Protein AF-A0A6H0RWH8-F1 (afdb_monomer_lite)

Organism: NCBI:txid117567

Secondary structure (DSSP, 8-state):
-HHHHHHHHHHHHHHHHH-TT-HHHHHHHHHHHHHHSPP--HHHHHHHHHHHHHHHHH-TT-HHHHHHHHHHHHHHHHHT--------

Foldseek 3Di:
DVVVLVVQLVVLVVQCVVPVPPPVSVVSNVVSCVVVPDDQDPVNLVVQLVVLVVVCVVPVPPPVSVVSNVVSVVVVVVVVDPDDPPDD

pLDDT: mean 88.12, std 14.56, range [43.47, 98.19]

Sequence (88 aa):
MTDALTHQIKVACDDLYCAPLDPVAQTNVRHVLLQATPPLDERAHARRIKIACDELHDDPTDLDARRTLLALLDLSAAASRPDLPTRI

Structure (mmCIF, N/CA/C/O backbone):
data_AF-A0A6H0RWH8-F1
#
_entry.id   AF-A0A6H0RWH8-F1
#
loop_
_atom_site.group_PDB
_atom_site.id
_atom_site.type_symbol
_atom_site.label_atom_id
_atom_site.label_alt_id
_atom_site.label_comp_id
_atom_site.label_asym_id
_atom_site.label_entity_id
_atom_site.label_seq_id
_atom_site.pdbx_PDB_ins_code
_atom_site.Cartn_x
_atom_site.Cartn_y
_atom_site.Cartn_z
_atom_site.occupancy
_atom_site.B_iso_or_equiv
_atom_site.auth_seq_id
_atom_site.auth_comp_id
_atom_site.auth_asym_id
_atom_site.auth_atom_id
_atom_site.pdbx_PDB_model_num
ATOM 1 N N . MET A 1 1 ? -4.320 -7.043 27.147 1.00 51.84 1 MET A N 1
ATOM 2 C CA 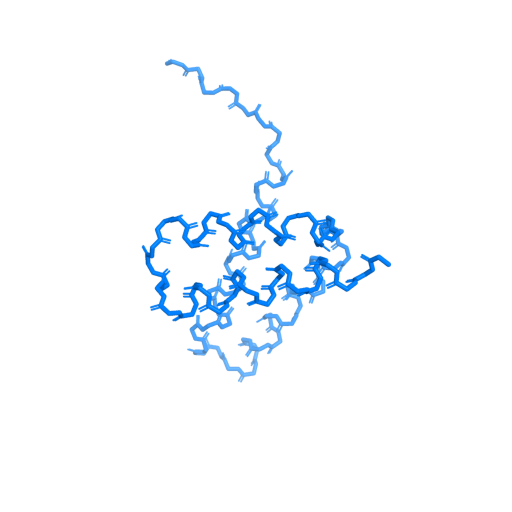. MET A 1 1 ? -5.255 -6.260 26.301 1.00 51.84 1 MET A CA 1
ATOM 3 C C . MET A 1 1 ? -4.856 -6.216 24.819 1.00 51.84 1 MET A C 1
ATOM 5 O O . MET A 1 1 ? -5.628 -5.716 24.020 1.00 51.84 1 MET A O 1
ATOM 9 N N . THR A 1 2 ? -3.712 -6.785 24.423 1.00 60.41 2 THR A N 1
ATOM 10 C CA . THR A 1 2 ? -3.229 -6.883 23.027 1.00 60.41 2 THR A CA 1
ATOM 11 C C . THR A 1 2 ? -4.049 -7.834 22.141 1.00 60.41 2 THR A C 1
ATOM 13 O O . THR A 1 2 ? -4.014 -7.736 20.917 1.00 60.41 2 THR A O 1
ATOM 16 N N . ASP A 1 3 ? -4.803 -8.741 22.760 1.00 78.19 3 ASP A N 1
ATOM 17 C CA . ASP A 1 3 ? -5.520 -9.822 22.079 1.00 78.19 3 ASP A CA 1
ATOM 18 C C . ASP A 1 3 ? -6.753 -9.325 21.300 1.00 78.19 3 ASP A C 1
ATOM 20 O O . ASP A 1 3 ? -6.979 -9.724 20.162 1.00 78.19 3 ASP A O 1
ATOM 24 N N . ALA A 1 4 ? -7.486 -8.350 21.853 1.00 87.44 4 ALA A N 1
ATOM 25 C CA . ALA A 1 4 ? -8.695 -7.813 21.225 1.00 87.44 4 ALA A CA 1
ATOM 26 C C . ALA A 1 4 ? -8.402 -7.044 19.924 1.00 87.44 4 ALA A C 1
ATOM 28 O O . ALA A 1 4 ? -9.084 -7.253 18.924 1.00 87.44 4 ALA A O 1
ATOM 29 N N . LEU A 1 5 ? -7.366 -6.195 19.908 1.00 90.06 5 LEU A N 1
ATOM 30 C CA . LEU A 1 5 ? -6.979 -5.446 18.706 1.00 90.06 5 LEU A CA 1
ATOM 31 C C . LEU A 1 5 ? -6.419 -6.377 17.624 1.00 90.06 5 LEU A C 1
ATOM 33 O O . LEU A 1 5 ? -6.761 -6.252 16.453 1.00 90.06 5 LEU A O 1
ATOM 37 N N . THR A 1 6 ? -5.606 -7.359 18.022 1.00 92.31 6 THR A N 1
ATOM 38 C CA . THR A 1 6 ? -5.076 -8.370 17.095 1.00 92.31 6 THR A CA 1
ATOM 39 C C . THR A 1 6 ? -6.205 -9.185 16.464 1.00 92.31 6 THR A C 1
ATOM 41 O O . THR A 1 6 ? -6.188 -9.437 15.261 1.00 92.31 6 THR A O 1
ATOM 44 N N . HIS A 1 7 ? -7.209 -9.569 17.255 1.00 93.94 7 HIS A N 1
ATOM 45 C CA . HIS A 1 7 ? -8.402 -10.248 16.759 1.00 93.94 7 HIS A CA 1
ATOM 46 C C . HIS A 1 7 ? -9.199 -9.371 15.781 1.00 93.94 7 HIS A C 1
ATOM 48 O O . HIS A 1 7 ? -9.592 -9.847 14.721 1.00 93.94 7 HIS A O 1
ATOM 54 N N . GLN A 1 8 ? -9.389 -8.084 16.087 1.00 94.62 8 GLN A N 1
ATOM 55 C CA . GLN A 1 8 ? -10.079 -7.144 15.194 1.00 94.62 8 GLN A CA 1
ATOM 56 C C . GLN A 1 8 ? -9.373 -6.983 13.845 1.00 94.62 8 GLN A C 1
ATOM 58 O O . GLN A 1 8 ? -10.044 -6.961 12.818 1.00 94.62 8 GLN A O 1
ATOM 63 N N . ILE A 1 9 ? -8.035 -6.915 13.835 1.00 95.62 9 ILE A N 1
ATOM 64 C CA . ILE A 1 9 ? -7.258 -6.869 12.587 1.00 95.62 9 ILE A CA 1
ATOM 65 C C . ILE A 1 9 ? -7.536 -8.117 11.750 1.00 95.62 9 ILE A C 1
ATOM 67 O O . ILE A 1 9 ? -7.825 -7.995 10.565 1.00 95.62 9 ILE A O 1
ATOM 71 N N . LYS A 1 10 ? -7.477 -9.307 12.362 1.00 95.75 10 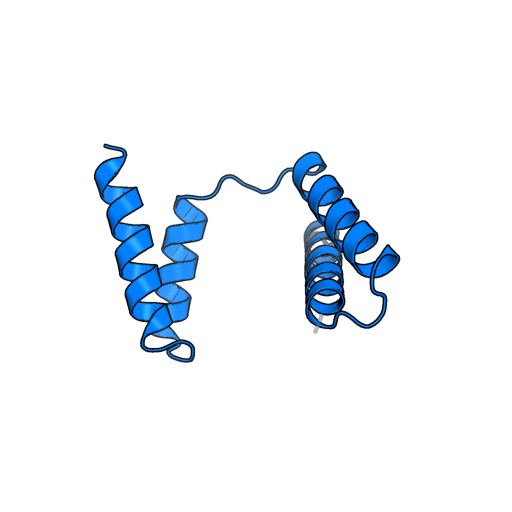LYS A N 1
ATOM 72 C CA . LYS A 1 10 ? -7.704 -10.574 11.652 1.00 95.75 10 LYS A CA 1
ATOM 73 C C . LYS A 1 10 ? -9.091 -10.628 11.017 1.00 95.75 10 LYS A C 1
ATOM 75 O O . LYS A 1 10 ? -9.177 -10.832 9.816 1.00 95.75 10 LYS A O 1
ATOM 80 N N . VAL A 1 11 ? -10.142 -10.355 11.792 1.00 96.25 11 VAL A N 1
ATOM 81 C CA . VAL A 1 11 ? -11.526 -10.372 11.288 1.00 96.25 11 VAL A CA 1
ATOM 82 C C . VAL A 1 11 ? -11.716 -9.371 10.148 1.00 96.25 11 VAL A C 1
ATOM 84 O O . VAL A 1 11 ? -12.227 -9.736 9.098 1.00 96.25 11 VAL A O 1
ATOM 87 N N . ALA A 1 12 ? -11.240 -8.132 10.307 1.00 96.19 12 ALA A N 1
ATOM 88 C CA . ALA A 1 12 ? -11.385 -7.123 9.260 1.00 96.19 12 ALA A CA 1
ATOM 89 C C . ALA A 1 12 ? -10.617 -7.491 7.974 1.00 96.19 12 ALA A C 1
ATOM 91 O O . ALA A 1 12 ? -11.070 -7.179 6.872 1.00 96.19 12 ALA A O 1
ATOM 92 N N . CYS A 1 13 ? -9.462 -8.152 8.101 1.00 96.75 13 CYS A N 1
ATOM 93 C CA . CYS A 1 13 ? -8.718 -8.673 6.957 1.00 96.75 13 CYS A CA 1
ATOM 94 C C . CYS A 1 13 ? -9.431 -9.857 6.288 1.00 96.75 13 CYS A C 1
ATOM 96 O O . CYS A 1 13 ? -9.459 -9.904 5.061 1.00 96.75 13 CYS A O 1
ATOM 98 N N . ASP A 1 14 ? -10.016 -10.776 7.059 1.00 97.25 14 ASP A N 1
ATOM 99 C CA . ASP A 1 14 ? -10.774 -11.919 6.532 1.00 97.25 14 ASP A CA 1
ATOM 100 C C . ASP A 1 14 ? -12.027 -11.449 5.770 1.00 97.25 14 ASP A C 1
ATOM 102 O O . ASP A 1 14 ? -12.300 -11.925 4.663 1.00 97.25 14 ASP A O 1
ATOM 106 N N . ASP A 1 15 ? -12.737 -10.451 6.306 1.00 96.19 15 ASP A N 1
ATOM 107 C CA . ASP A 1 15 ? -13.889 -9.824 5.650 1.00 96.19 15 ASP A CA 1
ATOM 108 C C . ASP A 1 15 ? -13.483 -9.174 4.316 1.00 96.19 15 ASP A C 1
ATOM 110 O O . ASP A 1 15 ? -14.110 -9.411 3.278 1.00 96.19 15 ASP A O 1
ATOM 114 N N . LEU A 1 16 ? -12.392 -8.394 4.309 1.00 97.44 16 LEU A N 1
ATOM 115 C CA . LEU A 1 16 ? -11.892 -7.757 3.089 1.00 97.44 16 LEU A CA 1
ATOM 116 C C . LEU A 1 16 ? -11.367 -8.777 2.071 1.00 97.44 16 LEU A C 1
ATOM 118 O O . LEU A 1 16 ? -11.534 -8.576 0.870 1.00 97.44 16 LEU A O 1
ATOM 122 N N . TYR A 1 17 ? -10.759 -9.874 2.523 1.00 96.56 17 TYR A N 1
ATOM 123 C CA . TYR A 1 17 ? -10.319 -10.955 1.643 1.00 96.56 17 TYR A CA 1
ATOM 124 C C . TYR A 1 17 ? -11.502 -11.586 0.896 1.00 96.56 17 TYR A C 1
ATOM 126 O O . TYR A 1 17 ? -11.401 -11.863 -0.299 1.00 96.56 17 TYR A O 1
ATOM 134 N N . CYS A 1 18 ? -12.641 -11.762 1.573 1.00 97.12 18 CYS A N 1
ATOM 135 C CA . CYS A 1 18 ? -13.859 -12.295 0.964 1.00 97.12 18 CYS A CA 1
ATOM 136 C C . CYS A 1 18 ? -14.529 -11.306 -0.007 1.00 97.12 18 CYS A C 1
ATOM 138 O O . CYS A 1 18 ? -15.112 -11.733 -1.006 1.00 97.12 18 CYS A O 1
ATOM 140 N N . ALA A 1 19 ? -14.458 -9.999 0.270 1.00 96.12 19 ALA A N 1
ATOM 141 C CA . ALA A 1 19 ? -15.113 -8.955 -0.519 1.00 96.12 19 ALA A CA 1
ATOM 142 C C . ALA A 1 19 ? -14.197 -7.729 -0.740 1.00 96.12 19 ALA A C 1
ATOM 144 O O . ALA A 1 19 ? -14.446 -6.652 -0.196 1.00 96.12 19 ALA A O 1
ATOM 145 N N . PRO A 1 20 ? -13.158 -7.835 -1.590 1.00 95.44 20 PRO A N 1
ATOM 146 C CA . PRO A 1 20 ? -12.117 -6.806 -1.713 1.00 95.44 20 PRO A CA 1
ATOM 147 C C . PRO A 1 20 ? -12.614 -5.463 -2.262 1.00 95.44 20 PRO A C 1
ATOM 149 O O . PRO A 1 20 ? -11.955 -4.440 -2.085 1.00 95.44 20 PRO A O 1
ATOM 152 N N . LEU A 1 21 ? -13.766 -5.459 -2.938 1.00 96.94 21 LEU A N 1
ATOM 153 C CA . LEU A 1 21 ? -14.398 -4.265 -3.504 1.00 96.94 21 LEU A CA 1
ATOM 154 C C . LEU A 1 21 ? -15.583 -3.758 -2.672 1.00 96.94 21 LEU A C 1
ATOM 156 O O . LEU A 1 21 ? -16.216 -2.783 -3.073 1.00 96.94 21 LEU A O 1
ATOM 160 N N . ASP A 1 22 ? -15.901 -4.399 -1.543 1.00 97.25 22 ASP A N 1
ATOM 161 C CA . ASP A 1 22 ? -16.941 -3.901 -0.646 1.00 97.25 22 ASP A CA 1
ATOM 162 C C . ASP A 1 22 ? -16.439 -2.639 0.084 1.00 97.25 22 ASP A C 1
ATOM 164 O O . ASP A 1 22 ? -15.469 -2.711 0.851 1.00 97.25 22 ASP A O 1
ATOM 168 N N . PRO A 1 23 ? -17.079 -1.471 -0.118 1.00 95.88 23 PRO A N 1
ATOM 169 C CA . PRO A 1 23 ? -16.662 -0.233 0.533 1.00 95.88 23 PRO A CA 1
ATOM 170 C C . PRO A 1 23 ? -16.755 -0.304 2.063 1.00 95.88 23 PRO A C 1
ATOM 172 O O . PRO A 1 23 ? -16.002 0.394 2.751 1.00 95.88 23 PRO A O 1
ATOM 175 N N . VAL A 1 24 ? -17.649 -1.136 2.614 1.00 95.88 24 VAL A N 1
ATOM 176 C CA . VAL A 1 24 ? -17.771 -1.321 4.065 1.00 95.88 24 VAL A CA 1
ATOM 177 C C . VAL A 1 24 ? -16.564 -2.090 4.598 1.00 95.88 24 VAL A C 1
ATOM 179 O O . VAL A 1 24 ? -15.889 -1.592 5.502 1.00 95.88 24 VAL A O 1
ATOM 182 N N . ALA A 1 25 ? -16.224 -3.236 4.000 1.00 95.88 25 ALA A N 1
ATOM 183 C CA . ALA A 1 25 ? -15.026 -3.998 4.357 1.00 95.88 25 ALA A CA 1
ATOM 184 C C . ALA A 1 25 ? -13.736 -3.160 4.239 1.00 95.88 25 ALA A C 1
ATOM 186 O O . ALA A 1 25 ? -12.916 -3.142 5.161 1.00 95.88 25 ALA A O 1
ATOM 187 N N . GLN A 1 26 ? -13.584 -2.383 3.158 1.00 97.00 26 GLN A N 1
ATOM 188 C CA . GLN A 1 26 ? -12.440 -1.477 2.972 1.00 97.00 26 GLN A CA 1
ATOM 189 C C . GLN A 1 26 ? -12.353 -0.407 4.072 1.00 97.00 26 GLN A C 1
ATOM 191 O O . GLN A 1 26 ? -11.275 -0.142 4.614 1.00 97.00 26 GLN A O 1
ATOM 196 N N . THR A 1 27 ? -13.487 0.205 4.423 1.00 96.38 27 THR A N 1
ATOM 197 C CA . THR A 1 27 ? -13.555 1.237 5.468 1.00 96.38 27 THR A CA 1
ATOM 198 C C . THR A 1 27 ? -13.209 0.658 6.838 1.00 96.38 27 THR A C 1
ATOM 200 O O . THR A 1 27 ? -12.427 1.256 7.584 1.00 96.38 27 THR A O 1
ATOM 203 N N . ASN A 1 28 ? -13.735 -0.528 7.145 1.00 94.94 28 ASN A N 1
ATOM 204 C CA . ASN A 1 28 ? -13.503 -1.217 8.409 1.00 94.94 28 ASN A CA 1
ATOM 205 C C . ASN A 1 28 ? -12.028 -1.587 8.586 1.00 94.94 28 ASN A C 1
ATOM 207 O O . ASN A 1 28 ? -11.439 -1.230 9.610 1.00 94.94 28 ASN A O 1
ATOM 211 N N . VAL A 1 29 ? -11.398 -2.215 7.581 1.00 96.44 29 VAL A N 1
ATOM 212 C CA . VAL A 1 29 ? -9.968 -2.557 7.668 1.00 96.44 29 VAL A CA 1
ATOM 213 C C . VAL A 1 29 ? -9.123 -1.297 7.838 1.00 96.44 29 VAL A C 1
ATOM 215 O O . VAL A 1 29 ? -8.229 -1.262 8.682 1.00 96.44 29 VAL A O 1
ATOM 218 N N . ARG A 1 30 ? -9.431 -0.226 7.091 1.00 94.94 30 ARG A N 1
ATOM 219 C CA . ARG A 1 30 ? -8.688 1.035 7.174 1.00 94.94 30 ARG A CA 1
ATOM 220 C C . ARG A 1 30 ? -8.765 1.624 8.577 1.00 94.94 30 ARG A C 1
ATOM 222 O O . ARG A 1 30 ? -7.743 2.044 9.112 1.00 94.94 30 ARG A O 1
ATOM 229 N N . HIS A 1 31 ? -9.954 1.652 9.174 1.00 94.38 31 HIS A N 1
ATOM 230 C CA . HIS A 1 31 ? -10.152 2.181 10.519 1.00 94.38 31 HIS A CA 1
ATOM 231 C C . HIS A 1 31 ? -9.361 1.385 11.566 1.00 94.38 31 HIS A C 1
ATOM 233 O O . HIS A 1 31 ? -8.624 1.977 12.354 1.00 94.38 31 HIS A O 1
ATOM 239 N N . VAL A 1 32 ? -9.450 0.052 11.536 1.00 95.00 32 VAL A N 1
ATOM 240 C CA . VAL A 1 32 ? -8.721 -0.817 12.475 1.00 95.00 32 VAL A CA 1
ATOM 241 C C . VAL A 1 32 ? -7.206 -0.655 12.313 1.00 95.00 32 VAL A C 1
ATOM 243 O O . VAL A 1 32 ? -6.489 -0.496 13.302 1.00 95.00 32 VAL A O 1
ATOM 246 N N . LEU A 1 33 ? -6.705 -0.626 11.075 1.00 94.19 33 LEU A N 1
ATOM 247 C CA . LEU A 1 33 ? -5.277 -0.455 10.808 1.00 94.19 33 LEU A CA 1
ATOM 248 C C . LEU A 1 33 ? -4.763 0.921 11.238 1.00 94.19 33 LEU A C 1
ATOM 250 O O . LEU A 1 33 ? -3.660 0.995 11.769 1.00 94.19 33 LEU A O 1
ATOM 254 N N . LEU A 1 34 ? -5.538 1.997 11.074 1.00 91.00 34 LEU A N 1
ATOM 255 C CA . LEU A 1 34 ? -5.152 3.331 11.554 1.00 91.00 34 LEU A CA 1
ATOM 256 C C . LEU A 1 34 ? -5.023 3.391 13.079 1.00 91.00 34 LEU A C 1
ATOM 258 O O . LEU A 1 34 ? -4.146 4.079 13.588 1.00 91.00 34 LEU A O 1
ATOM 262 N N . GLN A 1 35 ? -5.872 2.666 13.808 1.00 88.94 35 GLN A N 1
ATOM 263 C CA . GLN A 1 35 ? -5.774 2.579 15.266 1.00 88.94 35 GLN A CA 1
ATOM 264 C C . GLN A 1 35 ? -4.579 1.731 15.719 1.00 88.94 35 GLN A C 1
ATOM 266 O O . GLN A 1 35 ? -3.974 2.016 16.752 1.00 88.94 35 GLN A O 1
ATOM 271 N N . ALA A 1 36 ? -4.246 0.684 14.962 1.00 88.94 36 ALA A N 1
ATOM 272 C CA . ALA A 1 36 ? -3.190 -0.263 15.310 1.00 88.94 36 ALA A CA 1
ATOM 273 C C . ALA A 1 36 ? -1.791 0.135 14.824 1.00 88.94 36 ALA A C 1
ATOM 275 O O . ALA A 1 36 ? -0.795 -0.356 15.357 1.00 88.94 36 ALA A O 1
ATOM 276 N N . THR A 1 37 ? -1.702 0.985 13.802 1.00 87.12 37 THR A N 1
ATOM 277 C CA . THR A 1 37 ? -0.441 1.309 13.132 1.00 87.12 37 THR A CA 1
ATOM 278 C C . THR A 1 37 ? 0.076 2.655 13.623 1.00 87.12 37 THR A C 1
ATOM 280 O O . THR A 1 37 ? -0.607 3.666 13.455 1.00 87.12 37 THR A O 1
ATOM 283 N N . PRO A 1 38 ? 1.293 2.712 14.191 1.00 85.00 38 PRO A N 1
ATOM 284 C CA . PRO A 1 38 ? 1.928 3.980 14.509 1.00 85.00 38 PRO A CA 1
ATOM 285 C C . PRO A 1 38 ? 2.060 4.869 13.263 1.00 85.00 38 PRO A C 1
ATOM 287 O O . PRO A 1 38 ? 2.232 4.345 12.156 1.00 85.00 38 PRO A O 1
ATOM 290 N N . PRO A 1 39 ? 2.038 6.204 13.423 1.00 82.19 39 PRO A N 1
ATOM 291 C CA . PRO A 1 39 ? 2.318 7.122 12.329 1.00 82.19 39 PRO A CA 1
ATOM 292 C C . PRO A 1 39 ? 3.641 6.775 11.647 1.00 82.19 39 PRO A C 1
ATOM 294 O O . PRO A 1 39 ? 4.622 6.421 12.303 1.00 82.19 39 PRO A O 1
ATOM 297 N N . LEU A 1 40 ? 3.665 6.879 10.320 1.00 80.81 40 LEU A N 1
ATOM 298 C CA . LEU A 1 40 ? 4.879 6.635 9.557 1.00 80.81 40 LEU A CA 1
ATOM 299 C C . LEU A 1 40 ? 5.874 7.773 9.803 1.00 80.81 40 LEU A C 1
ATOM 301 O O . LEU A 1 40 ? 5.605 8.909 9.420 1.00 80.81 40 LEU A O 1
ATOM 305 N N . ASP A 1 41 ? 7.016 7.469 10.419 1.00 86.94 41 ASP A N 1
ATOM 306 C CA . ASP A 1 41 ? 8.100 8.441 10.553 1.00 86.94 41 ASP A CA 1
ATOM 307 C C . ASP A 1 41 ? 8.918 8.579 9.253 1.00 86.94 41 ASP A C 1
ATOM 309 O O . ASP A 1 41 ? 8.897 7.716 8.366 1.00 86.94 41 ASP A O 1
ATOM 313 N N . GLU A 1 42 ? 9.646 9.692 9.134 1.00 87.31 42 GLU A N 1
ATOM 314 C CA . GL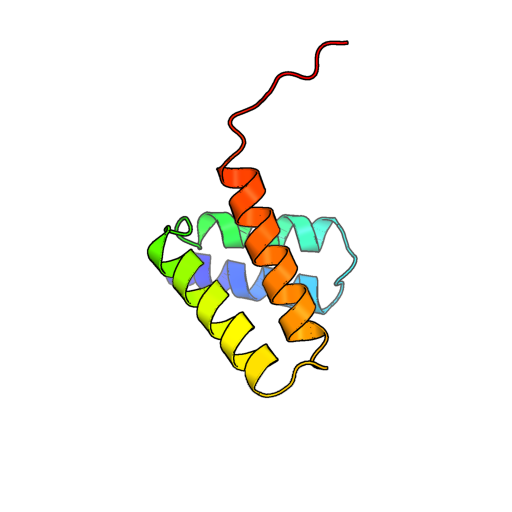U A 1 42 ? 10.443 10.030 7.948 1.00 87.31 42 GLU A CA 1
ATOM 315 C C . GLU A 1 42 ? 11.492 8.953 7.626 1.00 87.31 42 GLU A C 1
ATOM 317 O O . GLU A 1 42 ? 11.727 8.619 6.464 1.00 87.31 42 GLU A O 1
ATOM 322 N N . ARG A 1 43 ? 12.086 8.336 8.655 1.00 90.62 43 ARG A N 1
ATOM 323 C CA . ARG A 1 43 ? 13.114 7.301 8.494 1.00 90.62 43 ARG A CA 1
ATOM 324 C C . ARG A 1 43 ? 12.525 6.013 7.923 1.00 90.62 43 ARG A C 1
ATOM 326 O O . ARG A 1 43 ? 13.127 5.399 7.040 1.00 90.62 43 ARG A O 1
ATOM 333 N N . ALA A 1 44 ? 11.370 5.591 8.420 1.00 90.81 44 ALA A N 1
ATOM 334 C CA . ALA A 1 44 ? 10.634 4.435 7.940 1.00 90.81 44 ALA A CA 1
ATOM 335 C C . ALA A 1 44 ? 10.120 4.671 6.516 1.00 90.81 44 ALA A C 1
ATOM 337 O O . ALA A 1 44 ? 10.201 3.762 5.687 1.00 90.81 44 ALA A O 1
ATOM 338 N N . HIS A 1 45 ? 9.670 5.890 6.204 1.00 91.81 45 HIS A N 1
ATOM 339 C CA . HIS A 1 45 ? 9.287 6.272 4.847 1.00 91.81 45 HIS A CA 1
ATOM 340 C C . HIS A 1 45 ? 10.476 6.199 3.876 1.00 91.81 45 HIS A C 1
ATOM 342 O O . HIS A 1 45 ? 10.416 5.476 2.880 1.00 91.81 45 HIS A O 1
ATOM 348 N N . ALA A 1 46 ? 11.603 6.837 4.213 1.00 93.75 46 ALA A N 1
ATOM 349 C CA . ALA A 1 46 ? 12.826 6.790 3.413 1.00 93.75 46 ALA A CA 1
ATOM 350 C C . ALA A 1 46 ? 13.343 5.355 3.216 1.00 93.75 46 ALA A C 1
ATOM 352 O O . ALA A 1 46 ? 13.821 5.004 2.138 1.00 93.75 46 ALA A O 1
ATOM 353 N N . ARG A 1 47 ? 13.223 4.493 4.236 1.00 95.00 47 ARG A N 1
ATOM 354 C CA . ARG A 1 47 ? 13.582 3.073 4.119 1.00 95.00 47 ARG A CA 1
ATOM 355 C C . ARG A 1 47 ? 12.711 2.341 3.096 1.00 95.00 47 ARG A C 1
ATOM 357 O O . ARG A 1 47 ? 13.245 1.541 2.339 1.00 95.00 47 ARG A O 1
ATOM 364 N N . ARG A 1 48 ? 11.399 2.593 3.072 1.00 95.00 48 ARG A N 1
ATOM 365 C CA . ARG A 1 48 ? 10.483 1.962 2.105 1.00 95.00 48 ARG A CA 1
ATOM 366 C C . ARG A 1 48 ? 10.774 2.406 0.673 1.00 95.00 48 ARG A C 1
ATOM 368 O O . ARG A 1 48 ? 10.769 1.564 -0.213 1.00 95.00 48 ARG A O 1
ATOM 375 N N . ILE A 1 49 ? 11.101 3.686 0.470 1.00 96.00 49 ILE A N 1
ATOM 376 C CA . ILE A 1 49 ? 11.533 4.195 -0.841 1.00 96.00 49 ILE A CA 1
ATOM 377 C C . ILE A 1 49 ? 12.785 3.454 -1.317 1.00 96.00 49 ILE A C 1
ATOM 379 O O . ILE A 1 49 ? 12.816 2.995 -2.451 1.00 96.00 49 ILE A O 1
ATOM 383 N N . LYS A 1 50 ? 13.796 3.295 -0.451 1.00 97.38 50 LYS A N 1
ATOM 384 C CA . LYS A 1 50 ? 15.029 2.572 -0.809 1.00 97.38 50 LYS A CA 1
ATOM 385 C C . LYS A 1 50 ? 14.750 1.141 -1.262 1.00 97.38 50 LYS A C 1
ATOM 387 O O . LYS A 1 50 ? 15.248 0.758 -2.304 1.00 97.38 50 LYS A O 1
ATOM 392 N N . ILE A 1 51 ? 13.904 0.407 -0.536 1.00 97.12 51 ILE A N 1
ATOM 393 C CA . ILE A 1 51 ? 13.534 -0.971 -0.899 1.00 97.12 51 ILE A CA 1
ATOM 394 C C . ILE A 1 51 ? 12.865 -1.020 -2.276 1.00 97.12 51 ILE A C 1
ATOM 396 O O . ILE A 1 51 ? 13.286 -1.801 -3.116 1.00 97.12 51 ILE A O 1
ATOM 400 N N . ALA A 1 52 ? 11.883 -0.151 -2.535 1.00 96.88 52 ALA A N 1
ATOM 401 C CA . ALA A 1 52 ? 11.218 -0.116 -3.838 1.00 96.88 52 ALA A CA 1
ATOM 402 C C . ALA A 1 52 ? 12.182 0.284 -4.976 1.00 96.88 52 ALA A C 1
ATOM 404 O O . ALA A 1 52 ? 12.055 -0.193 -6.099 1.00 96.88 52 ALA A O 1
ATOM 405 N N . CYS A 1 53 ? 13.164 1.150 -4.700 1.00 98.06 53 CYS A N 1
ATOM 406 C CA . CYS A 1 53 ? 14.227 1.463 -5.656 1.00 98.06 53 CYS A CA 1
ATOM 407 C C . CYS A 1 53 ? 15.173 0.278 -5.892 1.00 98.06 53 CYS A C 1
ATOM 409 O O . CYS A 1 53 ? 15.574 0.078 -7.033 1.00 98.06 53 CYS A O 1
ATOM 411 N N . ASP A 1 54 ? 15.527 -0.480 -4.851 1.00 98.19 54 ASP A N 1
ATOM 412 C CA . ASP A 1 54 ? 16.371 -1.675 -4.968 1.00 98.19 54 ASP A CA 1
ATOM 413 C C . ASP A 1 54 ? 15.659 -2.745 -5.818 1.00 98.19 54 ASP A C 1
ATOM 415 O O . ASP A 1 54 ? 16.239 -3.248 -6.776 1.00 98.19 54 ASP A O 1
ATOM 419 N N . GLU A 1 55 ? 14.367 -2.997 -5.566 1.00 97.75 55 GLU A N 1
ATOM 420 C CA . GLU A 1 55 ? 13.535 -3.914 -6.367 1.00 97.75 55 GLU A CA 1
ATOM 421 C C . GLU A 1 55 ? 13.505 -3.519 -7.854 1.00 97.75 55 GLU A C 1
ATOM 423 O O . GLU A 1 55 ? 13.665 -4.369 -8.725 1.00 97.75 55 GLU A O 1
ATOM 428 N N . LEU A 1 56 ? 13.378 -2.222 -8.165 1.00 97.81 56 LEU A N 1
ATOM 429 C CA . LEU A 1 56 ? 13.398 -1.726 -9.549 1.00 97.81 56 LEU A CA 1
ATOM 430 C C . LEU A 1 56 ? 14.793 -1.654 -10.170 1.00 97.81 56 LEU A C 1
ATOM 432 O O . LEU A 1 56 ? 14.914 -1.612 -11.397 1.00 97.81 56 LEU A O 1
ATOM 436 N N . HIS A 1 57 ? 15.840 -1.587 -9.350 1.00 97.31 57 HIS A N 1
ATOM 437 C CA . HIS A 1 57 ? 17.204 -1.728 -9.835 1.00 97.31 57 HIS A CA 1
ATOM 438 C C . HIS A 1 57 ? 17.443 -3.174 -10.290 1.00 97.31 57 HIS A C 1
ATOM 440 O O . HIS A 1 57 ? 18.074 -3.379 -11.332 1.00 97.31 57 HIS A O 1
ATOM 446 N N . ASP A 1 58 ? 16.927 -4.146 -9.539 1.00 97.00 58 ASP A N 1
ATOM 447 C CA . ASP A 1 58 ? 17.040 -5.569 -9.854 1.00 97.00 58 ASP A CA 1
ATOM 448 C C . ASP A 1 58 ? 16.142 -5.966 -11.040 1.00 97.00 58 ASP A C 1
ATOM 450 O O . ASP A 1 58 ? 16.614 -6.616 -11.977 1.00 97.00 58 ASP A O 1
ATOM 454 N N . ASP A 1 59 ? 14.878 -5.528 -11.048 1.00 97.38 59 ASP A N 1
ATOM 455 C CA . ASP A 1 59 ? 13.946 -5.703 -12.165 1.00 97.38 59 ASP A CA 1
ATOM 456 C C . ASP A 1 59 ? 13.179 -4.405 -12.475 1.00 97.38 59 ASP A C 1
ATOM 458 O O . ASP A 1 59 ? 12.134 -4.114 -11.884 1.00 97.38 59 ASP A O 1
ATOM 462 N N . PRO A 1 60 ? 13.613 -3.627 -13.483 1.00 96.50 60 PRO A N 1
ATOM 463 C CA . PRO A 1 60 ? 12.913 -2.405 -13.845 1.00 96.50 60 PRO A CA 1
ATOM 464 C C . PRO A 1 60 ? 11.516 -2.669 -14.416 1.00 96.50 60 PRO A C 1
ATOM 466 O O . PRO A 1 60 ? 10.750 -1.715 -14.555 1.00 96.50 60 PRO A O 1
ATOM 469 N N . THR A 1 61 ? 11.167 -3.900 -14.800 1.00 97.50 61 THR A N 1
ATOM 470 C CA . THR A 1 61 ? 9.855 -4.261 -15.360 1.00 97.50 61 THR A CA 1
ATOM 471 C C . THR A 1 61 ? 8.828 -4.685 -14.313 1.00 97.50 61 THR A C 1
ATOM 473 O O . THR A 1 61 ? 7.649 -4.788 -14.663 1.00 97.50 61 THR A O 1
ATOM 476 N N . ASP A 1 62 ? 9.225 -4.815 -13.043 1.00 97.69 62 ASP A N 1
ATOM 477 C CA . ASP A 1 62 ? 8.318 -5.121 -11.938 1.00 97.69 62 ASP A CA 1
ATOM 478 C C . ASP A 1 62 ? 7.274 -4.001 -11.763 1.00 97.69 62 ASP A C 1
ATOM 480 O O . ASP A 1 62 ? 7.545 -2.881 -11.315 1.00 97.69 62 ASP A O 1
ATOM 484 N N . LEU A 1 63 ? 6.035 -4.299 -12.159 1.00 97.81 63 LEU A N 1
ATOM 485 C CA . LEU A 1 63 ? 4.929 -3.349 -12.093 1.00 97.81 63 LEU A CA 1
ATOM 486 C C . LEU A 1 63 ? 4.480 -3.068 -10.658 1.00 97.81 63 LEU A C 1
ATOM 488 O O . LEU A 1 63 ? 3.981 -1.971 -10.394 1.00 97.81 63 LEU A O 1
ATOM 492 N N . ASP A 1 64 ? 4.636 -4.021 -9.747 1.00 96.38 64 ASP A N 1
ATOM 493 C CA . ASP A 1 64 ? 4.215 -3.868 -8.359 1.00 96.38 64 ASP A CA 1
ATOM 494 C C . ASP A 1 64 ? 5.222 -3.021 -7.582 1.00 96.38 64 ASP A C 1
ATOM 496 O O . ASP A 1 64 ? 4.809 -2.115 -6.850 1.00 96.38 64 ASP A O 1
ATOM 500 N N . ALA A 1 65 ? 6.519 -3.183 -7.847 1.00 96.38 65 ALA A N 1
ATOM 501 C CA . ALA A 1 65 ? 7.551 -2.282 -7.340 1.00 96.38 65 ALA A CA 1
ATOM 502 C C . ALA A 1 65 ? 7.358 -0.846 -7.874 1.00 96.38 65 ALA A C 1
ATOM 504 O O . ALA A 1 65 ? 7.408 0.122 -7.108 1.00 96.38 65 ALA A O 1
ATOM 505 N N . ARG A 1 66 ? 7.002 -0.677 -9.163 1.00 97.62 66 ARG A N 1
ATOM 506 C CA . ARG A 1 66 ? 6.663 0.644 -9.742 1.00 97.62 66 ARG A CA 1
ATOM 507 C C . ARG A 1 66 ? 5.465 1.290 -9.045 1.00 97.62 66 ARG A C 1
ATOM 509 O O . ARG A 1 66 ? 5.527 2.464 -8.680 1.00 97.62 66 ARG A O 1
ATOM 516 N N . ARG A 1 67 ? 4.370 0.543 -8.864 1.00 97.75 67 ARG A N 1
ATOM 517 C CA . ARG A 1 67 ? 3.158 1.024 -8.171 1.00 97.75 67 ARG A CA 1
ATOM 518 C C . ARG A 1 67 ? 3.456 1.388 -6.720 1.00 97.75 67 ARG A C 1
ATOM 520 O O . ARG A 1 67 ? 2.998 2.426 -6.250 1.00 97.75 67 ARG A O 1
ATOM 527 N N . THR A 1 68 ? 4.248 0.564 -6.039 1.00 96.56 68 THR A N 1
ATOM 528 C CA . THR A 1 68 ? 4.670 0.795 -4.655 1.00 96.56 68 THR A CA 1
ATOM 529 C C . THR A 1 68 ? 5.487 2.077 -4.540 1.00 96.56 68 THR A C 1
ATOM 531 O O . THR A 1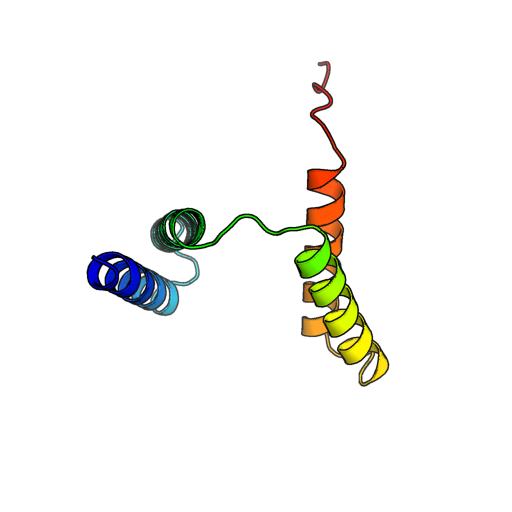 68 ? 5.179 2.918 -3.694 1.00 96.56 68 THR A O 1
ATOM 534 N N . LEU A 1 69 ? 6.477 2.280 -5.418 1.00 96.88 69 LEU A N 1
ATOM 535 C CA . LEU A 1 69 ? 7.280 3.501 -5.425 1.00 96.88 69 LEU A CA 1
ATOM 536 C C . LEU A 1 69 ? 6.416 4.744 -5.679 1.00 96.88 69 LEU A C 1
ATOM 538 O O . LEU A 1 69 ? 6.542 5.724 -4.948 1.00 96.88 69 LEU A O 1
ATOM 542 N N . LEU A 1 70 ? 5.500 4.697 -6.652 1.00 97.00 70 LEU A N 1
ATOM 543 C CA . LEU A 1 70 ? 4.573 5.803 -6.921 1.00 97.00 70 LEU A CA 1
ATOM 544 C C . LEU A 1 70 ? 3.713 6.145 -5.695 1.00 97.00 70 LEU A C 1
ATOM 546 O O . LEU A 1 70 ? 3.675 7.302 -5.283 1.00 97.00 70 LEU A O 1
ATOM 550 N N . ALA A 1 71 ? 3.104 5.145 -5.051 1.00 94.19 71 ALA A N 1
ATOM 551 C CA . ALA A 1 71 ? 2.283 5.360 -3.858 1.00 94.19 71 ALA A CA 1
ATOM 552 C C . ALA A 1 71 ? 3.079 5.979 -2.693 1.00 94.19 71 ALA A C 1
ATOM 554 O O . ALA A 1 71 ? 2.563 6.820 -1.955 1.00 94.19 71 ALA A O 1
ATOM 555 N N . LEU A 1 72 ? 4.349 5.592 -2.524 1.00 93.88 72 LEU A N 1
ATOM 556 C CA . LEU A 1 72 ? 5.233 6.182 -1.516 1.00 93.88 72 LEU A CA 1
ATOM 557 C C . LEU A 1 72 ? 5.550 7.653 -1.826 1.00 93.88 72 LEU A C 1
ATOM 559 O O . LEU A 1 72 ? 5.502 8.490 -0.924 1.00 93.88 72 LEU A O 1
ATOM 563 N N . LEU A 1 73 ? 5.824 7.989 -3.086 1.00 93.56 73 LEU A N 1
ATOM 564 C CA . LEU A 1 73 ? 6.092 9.370 -3.497 1.00 93.56 73 LEU A CA 1
ATOM 565 C C . LEU A 1 73 ? 4.851 10.269 -3.351 1.00 93.56 73 LEU A C 1
ATOM 567 O O . LEU A 1 73 ? 4.975 11.406 -2.889 1.00 93.56 73 LEU A O 1
ATOM 571 N N . ASP A 1 74 ? 3.655 9.752 -3.643 1.00 92.06 74 ASP A N 1
ATOM 572 C CA . ASP A 1 74 ? 2.391 10.474 -3.447 1.00 92.06 74 ASP A CA 1
ATOM 573 C C . ASP A 1 74 ? 2.115 10.765 -1.963 1.00 92.06 74 ASP A C 1
ATOM 575 O O . ASP A 1 74 ? 1.673 11.862 -1.609 1.00 92.06 74 ASP A O 1
ATOM 579 N N . LEU A 1 75 ? 2.440 9.822 -1.070 1.00 84.25 75 LEU A N 1
ATOM 580 C CA . LEU A 1 75 ? 2.357 10.026 0.381 1.00 84.25 75 LEU A CA 1
ATOM 581 C C . LEU A 1 75 ? 3.280 11.161 0.854 1.00 84.25 75 LEU A C 1
ATOM 583 O O . LEU A 1 75 ? 2.861 11.995 1.658 1.00 84.25 75 LEU A O 1
ATOM 587 N N . SER A 1 76 ? 4.509 11.231 0.333 1.00 80.62 76 SER A N 1
ATOM 588 C CA . SER A 1 76 ? 5.439 12.338 0.610 1.00 80.62 76 SER A CA 1
ATOM 589 C C . SER A 1 76 ? 4.901 13.684 0.117 1.00 80.62 76 SER A C 1
ATOM 591 O O . SER A 1 76 ? 5.003 14.696 0.817 1.00 80.62 76 SER A O 1
ATOM 593 N N . ALA A 1 77 ? 4.293 13.707 -1.072 1.00 76.00 77 ALA A N 1
ATOM 594 C CA . ALA A 1 77 ? 3.702 14.914 -1.639 1.00 76.00 77 ALA A CA 1
ATOM 595 C C . ALA A 1 77 ? 2.495 15.404 -0.822 1.00 76.00 77 ALA A C 1
ATOM 597 O O . ALA A 1 77 ? 2.358 16.607 -0.594 1.00 76.00 77 ALA A O 1
ATOM 598 N N . ALA A 1 78 ? 1.650 14.487 -0.344 1.00 74.50 78 ALA A N 1
ATOM 599 C CA . ALA A 1 78 ? 0.523 14.807 0.527 1.00 74.50 78 ALA A CA 1
ATOM 600 C C . ALA A 1 78 ? 0.983 15.351 1.889 1.00 74.50 78 ALA A C 1
ATOM 602 O O . ALA A 1 78 ? 0.445 16.350 2.356 1.00 74.50 78 ALA A O 1
ATOM 603 N N . ALA A 1 79 ? 2.016 14.755 2.494 1.00 68.25 79 ALA A N 1
ATOM 604 C CA . ALA A 1 79 ? 2.591 15.241 3.752 1.00 68.25 79 ALA A CA 1
ATOM 605 C C . ALA A 1 79 ? 3.252 16.626 3.612 1.00 68.25 79 ALA A C 1
ATOM 607 O O . ALA A 1 79 ? 3.249 17.416 4.553 1.00 68.25 79 ALA A O 1
ATOM 608 N N . SER A 1 80 ? 3.789 16.934 2.428 1.00 63.22 80 SER A N 1
ATOM 609 C CA . SER A 1 80 ? 4.464 18.205 2.129 1.00 63.22 80 SER A CA 1
ATOM 610 C C . SER A 1 80 ? 3.512 19.337 1.725 1.00 63.22 80 SER A C 1
ATOM 612 O O . SER A 1 80 ? 3.955 20.474 1.565 1.00 63.22 80 SER A O 1
ATOM 614 N N . ARG A 1 81 ? 2.214 19.058 1.539 1.00 59.59 81 ARG A N 1
ATOM 615 C CA . ARG A 1 81 ? 1.183 20.063 1.245 1.00 59.59 81 ARG A CA 1
ATOM 616 C C . ARG A 1 81 ? 0.400 20.390 2.522 1.00 59.59 81 ARG A C 1
ATOM 618 O O . ARG A 1 81 ? -0.618 19.748 2.776 1.00 59.59 81 ARG A O 1
ATOM 625 N N . PRO A 1 82 ? 0.808 21.398 3.313 1.00 51.38 82 PRO A N 1
ATOM 626 C CA . PRO A 1 82 ? -0.089 21.982 4.292 1.00 51.38 82 PRO A CA 1
ATOM 627 C C . PRO A 1 82 ? -1.150 22.764 3.512 1.00 51.38 82 PRO A C 1
ATOM 629 O O . PRO A 1 82 ? -0.882 23.851 3.013 1.00 51.38 82 PRO A O 1
ATOM 632 N N . ASP A 1 83 ? -2.304 22.132 3.314 1.00 52.12 83 ASP A N 1
ATOM 633 C CA . ASP A 1 83 ? -3.614 22.738 3.063 1.00 52.12 83 ASP A CA 1
ATOM 634 C C . ASP A 1 83 ? -3.582 24.107 2.341 1.00 52.12 83 ASP A C 1
ATOM 636 O O . ASP A 1 83 ? -3.581 25.172 2.961 1.00 52.12 83 ASP A O 1
ATOM 640 N N . LEU A 1 84 ? -3.552 24.101 1.003 1.00 50.94 84 LEU A N 1
ATOM 641 C CA . LEU A 1 84 ? -3.897 25.300 0.238 1.00 50.94 84 LEU A CA 1
ATOM 642 C C . LEU A 1 84 ? -5.421 25.318 0.079 1.00 50.94 84 LEU A C 1
ATOM 644 O O . LEU 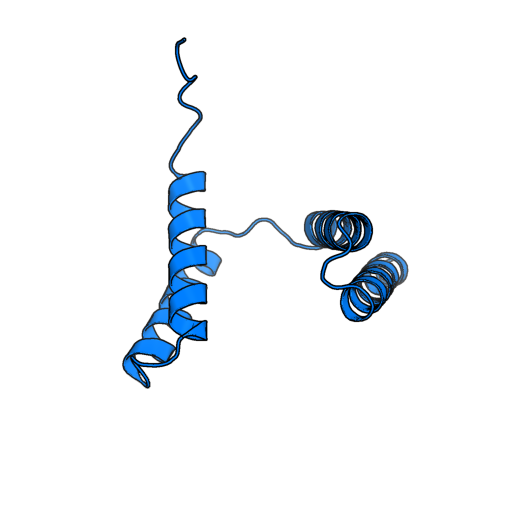A 1 84 ? -5.945 24.476 -0.658 1.00 50.94 84 LEU A O 1
ATOM 648 N N . PRO A 1 85 ? -6.147 26.260 0.715 1.00 45.38 85 PRO A N 1
ATOM 649 C CA . PRO A 1 85 ? -7.577 26.376 0.506 1.00 45.38 85 PRO A CA 1
ATOM 650 C C . PRO A 1 85 ? -7.801 26.704 -0.966 1.00 45.38 85 PRO A C 1
ATOM 652 O O . PRO A 1 85 ? -7.338 27.730 -1.472 1.00 45.38 85 PRO A O 1
ATOM 655 N N . THR A 1 86 ? -8.493 25.806 -1.662 1.00 49.03 86 THR A N 1
ATOM 656 C CA . THR A 1 86 ? -8.956 26.036 -3.027 1.00 49.03 86 THR A CA 1
ATOM 657 C C . THR A 1 86 ? -9.889 27.245 -2.988 1.00 49.03 86 THR A C 1
ATOM 659 O O . THR A 1 86 ? -11.022 27.155 -2.518 1.00 49.03 86 THR A O 1
ATOM 662 N N . ARG A 1 87 ? -9.390 28.417 -3.396 1.00 43.47 87 ARG A N 1
ATOM 663 C CA . ARG A 1 87 ? -10.239 29.582 -3.646 1.00 43.47 87 ARG A CA 1
ATOM 664 C C . ARG A 1 87 ? -11.014 29.330 -4.943 1.00 43.47 87 ARG A C 1
ATOM 666 O O . ARG A 1 87 ? -10.391 29.150 -5.983 1.00 43.47 87 ARG A O 1
ATOM 673 N N . ILE A 1 88 ? -12.334 29.271 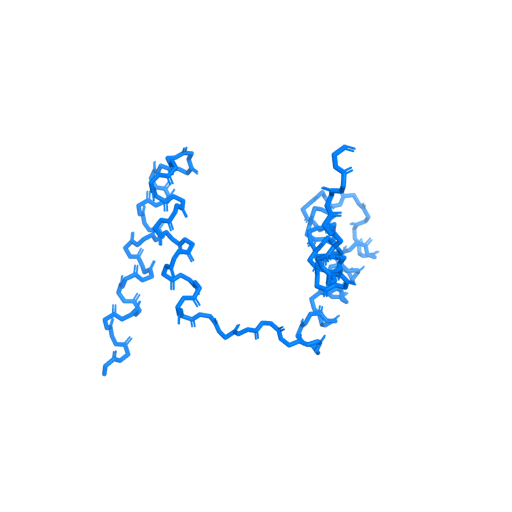-4.750 1.00 57.34 88 ILE A N 1
ATOM 674 C CA . ILE A 1 88 ? -13.496 29.451 -5.645 1.00 57.34 88 ILE A CA 1
ATOM 675 C C . ILE A 1 88 ? -13.158 29.861 -7.079 1.00 57.34 88 ILE A C 1
ATOM 677 O O . ILE A 1 88 ? -12.521 30.927 -7.242 1.00 57.34 88 ILE A O 1
#

Radius of gyration: 16.74 Å; chains: 1; bounding box: 35×42×42 Å